Protein AF-A0A060BMP0-F1 (afdb_monomer_lite)

Radius of gyration: 17.0 Å; chains: 1; bounding box: 35×36×48 Å

Structure (mmCIF, N/CA/C/O backbone):
data_AF-A0A060BMP0-F1
#
_entry.id   AF-A0A060BMP0-F1
#
loop_
_atom_site.group_PDB
_atom_site.id
_atom_site.type_symbol
_atom_site.label_atom_id
_atom_site.label_alt_id
_atom_site.label_comp_id
_atom_site.label_asym_id
_atom_site.label_entity_id
_atom_site.label_seq_id
_atom_site.pdbx_PDB_ins_code
_atom_site.Cartn_x
_atom_site.Cartn_y
_atom_site.Cartn_z
_atom_site.occupancy
_atom_site.B_iso_or_equiv
_atom_site.auth_seq_id
_atom_site.auth_comp_id
_atom_site.auth_asym_id
_atom_site.auth_atom_id
_atom_site.pdbx_PDB_model_num
ATOM 1 N N . MET A 1 1 ? -2.313 9.881 22.988 1.00 68.12 1 MET A N 1
ATOM 2 C CA . MET A 1 1 ? -0.834 9.983 22.932 1.00 68.12 1 MET A CA 1
ATOM 3 C C . MET A 1 1 ? -0.398 10.871 21.776 1.00 68.12 1 MET A C 1
ATOM 5 O O . MET A 1 1 ? 0.408 11.756 22.003 1.00 68.12 1 MET A O 1
ATOM 9 N N . HIS A 1 2 ? -0.935 10.673 20.570 1.00 87.88 2 HIS A N 1
ATOM 10 C CA . HIS A 1 2 ? -0.431 11.343 19.368 1.00 87.88 2 HIS A CA 1
ATOM 11 C C . HIS A 1 2 ? -0.990 12.746 19.090 1.00 87.88 2 HIS A C 1
ATOM 13 O O . HIS A 1 2 ? -0.541 13.408 18.162 1.00 87.88 2 HIS A O 1
ATOM 19 N N . HIS A 1 3 ? -1.933 13.224 19.904 1.00 93.31 3 HIS A N 1
ATOM 20 C CA . HIS A 1 3 ? -2.640 14.489 19.679 1.00 93.31 3 HIS A CA 1
ATOM 21 C C . HIS A 1 3 ? -1.740 15.719 19.481 1.00 93.31 3 HIS A C 1
ATOM 23 O O . HIS A 1 3 ? -2.074 16.484 18.582 1.00 93.31 3 HIS A O 1
ATOM 29 N N . PRO A 1 4 ? -0.600 15.888 20.192 1.00 95.62 4 PRO A N 1
ATOM 30 C CA . PRO A 1 4 ? 0.306 17.006 19.918 1.00 95.62 4 PRO A CA 1
ATOM 31 C C . PRO A 1 4 ? 0.798 17.046 18.462 1.00 95.62 4 PRO A C 1
ATOM 33 O O . PRO A 1 4 ? 0.797 18.101 17.843 1.00 95.62 4 PRO A O 1
ATOM 36 N N . LEU A 1 5 ? 1.109 15.890 17.861 1.00 94.88 5 LEU A N 1
ATOM 37 C CA . LEU A 1 5 ? 1.555 15.807 16.461 1.00 94.88 5 LEU A CA 1
ATOM 38 C C . LEU A 1 5 ? 0.432 16.158 15.476 1.00 94.88 5 LEU A C 1
ATOM 40 O O . LEU A 1 5 ? 0.666 16.675 14.389 1.00 94.88 5 LEU A O 1
ATOM 44 N N . GLU A 1 6 ? -0.812 15.904 15.861 1.00 93.50 6 GLU A N 1
ATOM 45 C CA . GLU A 1 6 ? -1.979 16.287 15.068 1.00 93.50 6 GLU A CA 1
ATOM 46 C C . GLU A 1 6 ? -2.349 17.763 15.241 1.00 93.50 6 GLU A C 1
ATOM 48 O O . GLU A 1 6 ? -3.125 18.285 14.442 1.00 93.50 6 GLU A O 1
ATOM 53 N N . ASP A 1 7 ? -1.874 18.418 16.303 1.00 93.69 7 ASP A N 1
ATOM 54 C CA . ASP A 1 7 ? -1.925 19.877 16.448 1.00 93.69 7 ASP A CA 1
ATOM 55 C C . ASP A 1 7 ? -0.805 20.541 15.620 1.00 93.69 7 ASP A C 1
ATOM 57 O O . ASP A 1 7 ? -0.986 21.645 15.115 1.00 93.69 7 ASP A O 1
ATOM 61 N N . GLU A 1 8 ? 0.315 19.838 15.406 1.00 96.00 8 GLU A N 1
ATOM 62 C CA . GLU A 1 8 ? 1.408 20.243 14.507 1.00 96.00 8 GLU A CA 1
ATOM 63 C C . GLU A 1 8 ? 1.107 20.002 13.013 1.00 96.00 8 GLU A C 1
ATOM 65 O O . GLU A 1 8 ? 1.794 20.556 12.155 1.00 96.00 8 GLU A O 1
ATOM 70 N N . GLY A 1 9 ? 0.068 19.222 12.688 1.00 93.44 9 GLY A N 1
ATOM 71 C CA . GLY A 1 9 ? -0.442 19.068 11.319 1.00 93.44 9 GLY A CA 1
ATOM 72 C C . GLY A 1 9 ? -0.528 17.639 10.780 1.00 93.44 9 GLY A C 1
ATOM 73 O O . GLY A 1 9 ? -0.857 17.464 9.611 1.00 93.44 9 GLY A O 1
ATOM 74 N N . VAL A 1 10 ? -0.265 16.603 11.584 1.00 94.12 10 VAL A N 1
ATOM 75 C CA . VAL A 1 10 ? -0.495 15.213 11.149 1.00 94.12 10 VAL A CA 1
ATOM 76 C C . VAL A 1 10 ? -1.990 14.967 10.903 1.00 94.12 10 VAL A C 1
ATOM 78 O O . VAL A 1 10 ? -2.813 15.110 11.807 1.00 94.12 10 VAL A O 1
ATOM 81 N N . ASP A 1 11 ? -2.340 14.561 9.678 1.00 91.94 11 ASP A N 1
ATOM 82 C CA . ASP A 1 11 ? -3.731 14.347 9.253 1.00 91.94 11 ASP A CA 1
ATOM 83 C C . ASP A 1 11 ? -4.256 12.921 9.479 1.00 91.94 11 ASP A C 1
ATOM 85 O O . ASP A 1 11 ? -5.461 12.730 9.651 1.00 91.94 11 ASP A O 1
ATOM 89 N N . PHE A 1 12 ? -3.382 11.912 9.440 1.00 93.44 12 PHE A N 1
ATOM 90 C CA . PHE A 1 12 ? -3.756 10.511 9.632 1.00 93.44 12 PHE A CA 1
ATOM 91 C C . PHE A 1 12 ? -2.580 9.665 10.118 1.00 93.44 12 PHE A C 1
ATOM 93 O O . PHE A 1 12 ? -1.421 10.067 10.023 1.00 93.44 12 PHE A O 1
ATOM 100 N N . TRP A 1 13 ? -2.892 8.459 10.595 1.00 94.56 13 TRP A N 1
ATOM 101 C CA . TRP A 1 13 ? -1.910 7.522 11.134 1.00 94.56 13 TRP A CA 1
ATOM 102 C C . TRP A 1 13 ? -1.772 6.271 10.273 1.00 94.56 13 TRP A C 1
ATOM 104 O O . TRP A 1 13 ? -2.767 5.675 9.844 1.00 94.56 13 TRP A O 1
ATOM 114 N N . TRP A 1 14 ? -0.521 5.856 10.079 1.00 95.12 14 TRP A N 1
ATOM 115 C CA . TRP A 1 14 ? -0.168 4.528 9.597 1.00 95.12 14 TRP A CA 1
ATOM 116 C C . TRP A 1 14 ? 0.126 3.621 10.794 1.00 95.12 14 TRP A C 1
ATOM 118 O O . TRP A 1 14 ? 1.083 3.846 11.531 1.00 95.12 14 TRP A O 1
ATOM 128 N N . ILE A 1 15 ? -0.711 2.603 10.985 1.00 93.56 15 ILE A N 1
ATOM 129 C CA . ILE A 1 15 ? -0.547 1.569 12.005 1.00 93.56 15 ILE A CA 1
ATOM 130 C C . ILE A 1 15 ? 0.123 0.352 11.368 1.00 93.56 15 ILE A C 1
ATOM 132 O O . ILE A 1 15 ? -0.473 -0.335 10.536 1.00 93.56 15 ILE A O 1
ATOM 136 N N . ASP A 1 16 ? 1.379 0.114 11.732 1.00 90.56 16 ASP A N 1
ATOM 137 C CA . ASP A 1 16 ? 2.205 -0.939 11.146 1.00 90.56 16 ASP A CA 1
ATOM 138 C C . ASP A 1 16 ? 2.629 -1.991 12.189 1.00 90.56 16 ASP A C 1
ATOM 140 O O . ASP A 1 16 ? 2.714 -1.700 13.382 1.00 90.56 16 ASP A O 1
ATOM 144 N N . TRP A 1 17 ? 2.923 -3.211 11.726 1.00 78.75 17 TRP A N 1
ATOM 145 C CA . TRP A 1 17 ? 3.626 -4.264 12.487 1.00 78.75 17 TRP A CA 1
ATOM 146 C C . TRP A 1 17 ? 3.005 -4.785 13.802 1.00 78.75 17 TRP A C 1
ATOM 148 O O . TRP A 1 17 ? 3.712 -5.010 14.784 1.00 78.75 17 TRP A O 1
ATOM 158 N N . GLN A 1 18 ? 1.701 -5.072 13.849 1.00 83.44 18 GLN A N 1
ATOM 159 C CA . GLN A 1 18 ? 1.049 -5.564 15.084 1.00 83.44 18 GLN A CA 1
ATOM 160 C C . GLN A 1 18 ? 0.111 -6.761 14.879 1.00 83.44 18 GLN A C 1
ATOM 162 O O . GLN A 1 18 ? -0.715 -7.048 15.739 1.00 83.44 18 GLN A O 1
ATOM 167 N N . GLN A 1 19 ? 0.213 -7.468 13.755 1.00 84.56 19 GLN A N 1
ATOM 168 C CA . GLN A 1 19 ? -0.580 -8.680 13.528 1.00 84.56 19 GLN A CA 1
ATOM 169 C C . GLN A 1 19 ? -0.054 -9.874 14.315 1.00 84.56 19 GLN A C 1
ATOM 171 O O . GLN A 1 19 ? 1.129 -9.962 14.653 1.00 84.56 19 GLN A O 1
ATOM 176 N N . GLY A 1 20 ? -0.926 -10.857 14.506 1.00 83.19 20 GLY A N 1
ATOM 177 C CA . GLY A 1 20 ? -0.592 -12.125 15.136 1.00 83.19 20 GLY A CA 1
ATOM 178 C C . GLY A 1 20 ? -1.004 -12.163 16.600 1.00 83.19 20 GLY A C 1
ATOM 179 O O . GLY A 1 20 ? -1.897 -11.452 17.032 1.00 83.19 20 GLY A O 1
ATOM 180 N N . SER A 1 21 ? -0.386 -13.044 17.380 1.00 81.56 21 SER A N 1
ATOM 181 C CA . SER A 1 21 ? -0.879 -13.404 18.717 1.00 81.56 21 SER A CA 1
ATOM 182 C C . SER A 1 21 ? -0.050 -12.835 19.869 1.00 81.56 21 SER A C 1
ATOM 184 O O . SER A 1 21 ? -0.209 -13.272 21.009 1.00 81.56 21 SER A O 1
ATOM 186 N N . VAL A 1 22 ? 0.870 -11.902 19.597 1.00 84.25 22 VAL A N 1
ATOM 187 C CA . VAL A 1 22 ? 1.718 -11.291 20.633 1.00 84.25 22 VAL A CA 1
ATOM 188 C C . VAL A 1 22 ? 0.909 -10.225 21.373 1.00 84.25 22 VAL A C 1
ATOM 190 O O . VAL A 1 22 ? 1.038 -9.026 21.150 1.00 84.25 22 VAL A O 1
ATOM 193 N N . CYS A 1 23 ? 0.027 -10.685 22.254 1.00 85.44 23 CYS A N 1
ATOM 194 C CA . CYS A 1 23 ? -0.827 -9.861 23.094 1.00 85.44 23 CYS A CA 1
ATOM 195 C C . CYS A 1 23 ? -0.980 -10.517 24.471 1.00 85.44 23 CYS A C 1
ATOM 197 O O . CYS A 1 23 ? -0.900 -11.736 24.613 1.00 85.44 23 CYS A O 1
ATOM 199 N N . ARG A 1 24 ? -1.254 -9.712 25.505 1.00 87.69 24 ARG A N 1
ATOM 200 C CA . ARG A 1 24 ? -1.585 -10.222 26.847 1.00 87.69 24 ARG A CA 1
ATOM 201 C C . ARG A 1 24 ? -2.908 -11.001 26.869 1.00 87.69 24 ARG A C 1
ATOM 203 O O . ARG A 1 24 ? -3.132 -11.781 27.789 1.00 87.69 24 ARG A O 1
ATOM 210 N N . ILE A 1 25 ? -3.786 -10.764 25.895 1.00 88.44 25 ILE A N 1
ATOM 211 C CA . ILE A 1 25 ? -5.102 -11.396 25.795 1.00 88.44 25 ILE A CA 1
ATOM 212 C C . ILE A 1 25 ? -4.989 -12.617 24.869 1.00 88.44 25 ILE A C 1
ATOM 214 O O . ILE A 1 25 ? -4.718 -12.442 23.679 1.00 88.44 25 ILE A O 1
ATOM 218 N N . PRO A 1 26 ? -5.201 -13.848 25.374 1.00 89.25 26 PRO A N 1
ATOM 219 C CA . PRO A 1 26 ? -5.134 -15.050 24.551 1.00 89.25 26 PRO A CA 1
ATOM 220 C C . PRO A 1 26 ? -6.129 -15.011 23.385 1.00 89.25 26 PRO A C 1
ATOM 222 O O . PRO A 1 26 ? -7.309 -14.727 23.579 1.00 89.25 26 PRO A O 1
ATOM 225 N N . GLY A 1 27 ? -5.651 -15.320 22.177 1.00 86.00 27 GLY A N 1
ATOM 226 C CA . GLY A 1 27 ? -6.477 -15.411 20.967 1.00 86.00 27 GLY A CA 1
ATOM 227 C C . GLY A 1 27 ? -6.853 -14.074 20.320 1.00 86.00 27 GLY A C 1
ATOM 228 O O . GLY A 1 27 ? -7.531 -14.082 19.296 1.00 86.00 27 GLY A O 1
ATOM 229 N N . LEU A 1 28 ? -6.416 -12.940 20.879 1.00 86.06 28 LEU A N 1
ATOM 230 C CA . LEU A 1 28 ? -6.658 -11.625 20.293 1.00 86.06 28 LEU A CA 1
ATOM 231 C C . LEU A 1 28 ? -5.502 -11.211 19.377 1.00 86.06 28 LEU A C 1
ATOM 233 O O . LEU A 1 28 ? -4.358 -11.137 19.828 1.00 86.06 28 LEU A O 1
ATOM 237 N N . ASP A 1 29 ? -5.825 -10.858 18.131 1.00 89.69 29 ASP A N 1
ATOM 238 C CA . ASP A 1 29 ? -4.921 -10.088 17.275 1.00 89.69 29 ASP A CA 1
ATOM 239 C C . ASP A 1 29 ? -4.957 -8.608 17.701 1.00 89.69 29 ASP A C 1
ATOM 241 O O . ASP A 1 29 ? -6.023 -7.975 17.634 1.00 89.69 29 ASP A O 1
ATOM 245 N N . PRO A 1 30 ? -3.837 -8.037 18.181 1.00 91.88 30 PRO A N 1
ATOM 246 C CA . PRO A 1 30 ? -3.846 -6.683 18.703 1.00 91.88 30 PRO A CA 1
ATOM 247 C C . PRO A 1 30 ? -4.043 -5.634 17.604 1.00 91.88 30 PRO A C 1
ATOM 249 O O . PRO A 1 30 ? -4.606 -4.580 17.910 1.00 91.88 30 PRO A O 1
ATOM 252 N N . LEU A 1 31 ? -3.685 -5.904 16.339 1.00 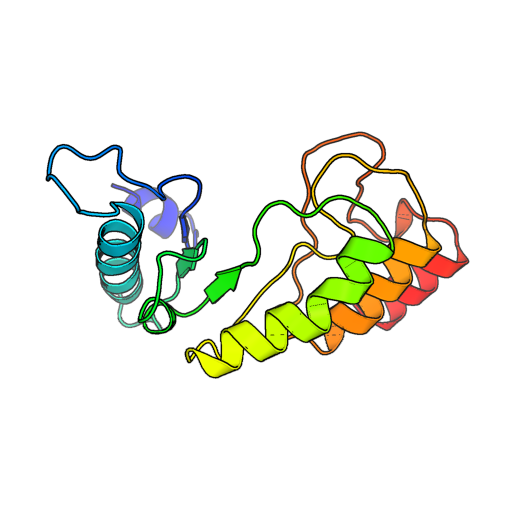93.12 31 LEU A N 1
ATOM 253 C CA . LEU A 1 31 ? -3.875 -4.940 15.252 1.00 93.12 31 LEU A CA 1
ATOM 254 C C . LEU A 1 31 ? -5.355 -4.614 15.046 1.00 93.12 31 LEU A C 1
ATOM 256 O O . LEU A 1 31 ? -5.702 -3.469 14.763 1.00 93.12 31 LEU A O 1
ATOM 260 N N . TRP A 1 32 ? -6.248 -5.589 15.227 1.00 90.31 32 TRP A N 1
ATOM 261 C CA . TRP A 1 32 ? -7.685 -5.349 15.086 1.00 90.31 32 TRP A CA 1
ATOM 262 C C . TRP A 1 32 ? -8.186 -4.295 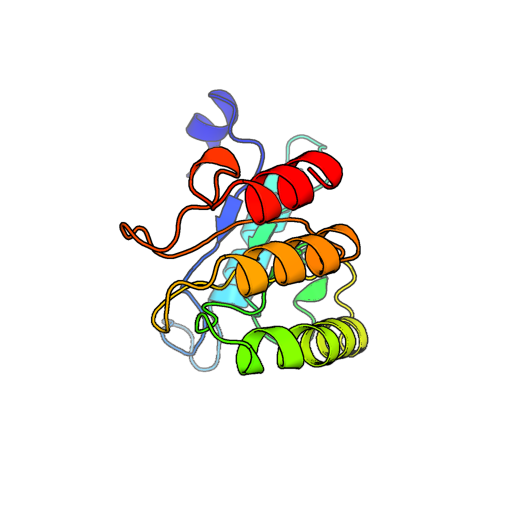16.084 1.00 90.31 32 TRP A C 1
ATOM 264 O O . TRP A 1 32 ? -8.915 -3.369 15.719 1.00 90.31 32 TRP A O 1
ATOM 274 N N . MET A 1 33 ? -7.755 -4.420 17.339 1.00 91.81 33 MET A N 1
ATOM 275 C CA . MET A 1 33 ? -8.097 -3.505 18.427 1.00 91.81 33 MET A CA 1
ATOM 276 C C . MET A 1 33 ? -7.439 -2.133 18.238 1.00 91.81 33 MET A C 1
ATOM 278 O O . MET A 1 33 ? -8.084 -1.103 18.433 1.00 91.81 33 MET A O 1
ATOM 282 N N . LEU A 1 34 ? -6.186 -2.110 17.786 1.00 93.31 34 LEU A N 1
ATOM 283 C CA . LEU A 1 34 ? -5.458 -0.871 17.528 1.00 93.31 34 LEU A CA 1
ATOM 284 C C . LEU A 1 34 ? -6.107 -0.096 16.378 1.00 93.31 34 LEU A C 1
ATOM 286 O O . LEU A 1 34 ? -6.416 1.083 16.538 1.00 93.31 34 LEU A O 1
ATOM 290 N N . ASN A 1 35 ? -6.467 -0.769 15.284 1.00 94.69 35 ASN A N 1
ATOM 291 C CA . ASN A 1 35 ? -7.230 -0.156 14.197 1.00 94.69 35 ASN A CA 1
ATOM 292 C C . ASN A 1 35 ? -8.561 0.430 14.679 1.00 94.69 35 ASN A C 1
ATOM 294 O O . ASN A 1 35 ? -8.914 1.535 14.272 1.00 94.69 35 ASN A O 1
ATOM 298 N N . HIS A 1 36 ? -9.274 -0.267 15.570 1.00 94.19 36 HIS A N 1
ATOM 299 C CA . HIS A 1 36 ? -10.529 0.224 16.134 1.00 94.19 36 HIS A CA 1
ATOM 300 C C . HIS A 1 36 ? -10.358 1.555 16.870 1.00 94.19 36 HIS A C 1
ATOM 302 O O . HIS A 1 36 ? -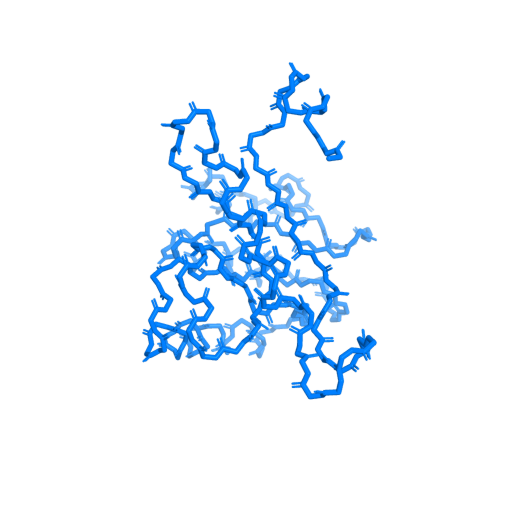11.030 2.537 16.547 1.00 94.19 36 HIS A O 1
ATOM 308 N N . TYR A 1 37 ? -9.448 1.602 17.842 1.00 94.25 37 TYR A N 1
ATOM 309 C CA . TYR A 1 37 ? -9.275 2.797 18.663 1.00 94.25 37 TYR A CA 1
ATOM 310 C C . TYR A 1 37 ? -8.643 3.951 17.885 1.00 94.25 37 TYR A C 1
ATOM 312 O O . TYR A 1 37 ? -9.107 5.080 18.025 1.00 94.25 37 TYR A O 1
ATOM 320 N N . HIS A 1 38 ? -7.658 3.684 17.021 1.00 94.94 38 HIS A N 1
ATOM 321 C CA . HIS A 1 38 ? -7.071 4.725 16.174 1.00 94.94 38 HIS A CA 1
ATOM 322 C C . HIS A 1 38 ? -8.086 5.291 15.174 1.00 94.94 38 HIS A C 1
ATOM 324 O O . HIS A 1 38 ? -8.112 6.500 14.951 1.00 94.94 38 HIS A O 1
ATOM 330 N N . TYR A 1 39 ? -8.972 4.459 14.616 1.00 95.44 39 TYR A N 1
ATOM 331 C CA . TYR A 1 39 ? -10.040 4.938 13.742 1.00 95.44 39 TYR A CA 1
ATOM 332 C C . TYR A 1 39 ? -11.008 5.863 14.487 1.00 95.44 39 TYR A C 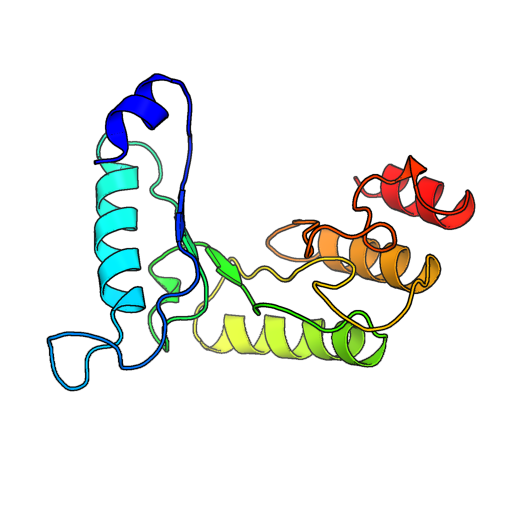1
ATOM 334 O O . TYR A 1 39 ? -11.271 6.966 14.010 1.00 95.44 39 TYR A O 1
ATOM 342 N N . LEU A 1 40 ? -11.492 5.468 15.670 1.00 95.06 40 LEU A N 1
ATOM 343 C CA . LEU A 1 40 ? -12.380 6.317 16.473 1.00 95.06 40 LEU A CA 1
ATOM 344 C C . LEU A 1 40 ? -11.708 7.637 16.882 1.00 95.06 40 LEU A C 1
ATOM 346 O O . LEU A 1 40 ? -12.315 8.700 16.752 1.00 95.06 40 LEU A O 1
ATOM 350 N N . ASP A 1 41 ? -10.448 7.583 17.320 1.00 94.69 41 ASP A N 1
ATOM 351 C CA . ASP A 1 41 ? -9.690 8.767 17.741 1.00 94.69 41 ASP A CA 1
ATOM 352 C C . ASP A 1 41 ? -9.399 9.724 16.570 1.00 94.69 41 ASP A C 1
ATOM 354 O O . ASP A 1 41 ? -9.500 10.945 16.732 1.00 94.69 41 ASP A O 1
ATOM 358 N N . SER A 1 42 ? -9.145 9.194 15.363 1.00 94.00 42 SER A N 1
ATOM 359 C CA . SER A 1 42 ? -8.960 10.007 14.146 1.00 94.00 42 SER A CA 1
ATOM 360 C C . SER A 1 42 ? -10.209 10.825 13.781 1.00 94.00 42 SER A C 1
ATOM 362 O O . SER A 1 42 ? -10.113 11.905 13.201 1.00 94.00 42 SER A O 1
ATOM 364 N N . GLY A 1 43 ? -11.394 10.347 14.173 1.00 93.50 43 GLY A N 1
ATOM 365 C CA . GLY A 1 43 ? -12.674 11.016 13.946 1.00 93.50 43 GLY A CA 1
ATOM 366 C C . GLY A 1 43 ? -13.058 12.041 15.012 1.00 93.50 43 GLY A C 1
ATOM 367 O O . GLY A 1 43 ? -14.038 12.764 14.830 1.00 93.50 43 GLY A O 1
ATOM 368 N N . ARG A 1 44 ? -12.320 12.142 16.127 1.00 92.94 44 ARG A N 1
ATOM 369 C CA . ARG A 1 44 ? -12.765 12.892 17.320 1.00 92.94 44 ARG A CA 1
ATOM 370 C C . ARG A 1 44 ? -13.004 14.386 17.079 1.00 92.94 44 ARG A C 1
ATOM 372 O O . ARG A 1 44 ? -13.792 15.001 17.788 1.00 92.94 44 ARG A O 1
ATOM 379 N N . ARG A 1 45 ? -12.331 14.972 16.080 1.00 91.38 45 ARG A N 1
ATOM 380 C CA . ARG A 1 45 ? -12.480 16.385 15.680 1.00 91.38 45 ARG A CA 1
ATOM 381 C C . ARG A 1 45 ? -13.565 16.594 14.605 1.00 91.38 45 ARG A C 1
ATOM 383 O O . ARG A 1 45 ? -13.584 17.631 13.954 1.00 91.38 45 ARG A O 1
ATOM 390 N N . GLY A 1 46 ? -14.431 15.604 14.364 1.00 92.50 46 GLY A N 1
ATOM 391 C CA . GLY A 1 46 ? -15.512 15.675 13.370 1.00 92.50 46 GLY A CA 1
ATOM 392 C C . GLY A 1 46 ? -15.063 15.526 11.909 1.00 92.50 46 GLY A C 1
ATOM 393 O O . GLY A 1 46 ? -15.866 15.732 11.001 1.00 92.50 46 GLY A O 1
ATOM 394 N N . ARG A 1 47 ? -13.795 15.167 11.659 1.00 90.81 47 ARG A N 1
ATOM 395 C CA . ARG A 1 47 ? -13.287 14.836 10.315 1.00 90.81 47 ARG A CA 1
ATOM 396 C C . ARG A 1 47 ? -13.686 13.409 9.937 1.00 90.81 47 ARG A C 1
ATOM 398 O O . ARG A 1 47 ? -13.974 12.586 10.806 1.00 90.81 47 ARG A O 1
ATOM 405 N N . ARG A 1 48 ? -13.667 13.098 8.635 1.00 93.38 48 ARG A N 1
ATOM 406 C CA . ARG A 1 48 ? -13.836 11.718 8.159 1.00 93.38 48 ARG A CA 1
ATOM 407 C C . ARG A 1 48 ? -12.717 10.859 8.768 1.00 93.38 48 ARG A C 1
ATOM 409 O O . ARG A 1 48 ? -11.558 11.131 8.458 1.00 93.38 48 ARG A O 1
ATOM 416 N N . PRO A 1 49 ? -13.035 9.853 9.600 1.00 94.00 49 PRO A N 1
ATOM 417 C CA . PRO A 1 49 ? -11.999 9.073 10.249 1.00 94.00 49 PRO A CA 1
ATOM 418 C C . PRO A 1 49 ? -11.256 8.220 9.219 1.00 94.00 49 PRO A C 1
ATOM 420 O O . PRO A 1 49 ? -11.862 7.672 8.290 1.00 94.00 49 PRO A O 1
ATOM 423 N N . VAL A 1 50 ? -9.937 8.132 9.366 1.00 93.81 50 VAL A N 1
ATOM 424 C CA . VAL A 1 50 ? -9.070 7.403 8.443 1.00 93.81 50 VAL A CA 1
ATOM 425 C C . VAL A 1 50 ? -7.847 6.866 9.172 1.00 93.81 50 VAL A C 1
ATOM 427 O O . VAL A 1 50 ? -7.204 7.555 9.958 1.00 93.81 50 VAL A O 1
ATOM 430 N N . VAL A 1 51 ? -7.532 5.608 8.887 1.00 95.50 51 VAL A N 1
ATOM 431 C CA . VAL A 1 51 ? -6.279 4.965 9.275 1.00 95.50 51 VAL A CA 1
ATOM 432 C C . VAL A 1 51 ? -5.767 4.168 8.088 1.00 95.50 51 VAL A C 1
ATOM 434 O O . VAL A 1 51 ? -6.562 3.652 7.293 1.00 95.50 51 VAL A O 1
ATOM 437 N N . PHE A 1 52 ? -4.446 4.078 7.983 1.00 96.19 52 PHE A N 1
ATOM 438 C CA . PHE A 1 52 ? -3.759 3.209 7.041 1.00 96.19 52 PHE A CA 1
ATOM 439 C C . PHE A 1 52 ? -3.132 2.051 7.807 1.00 96.19 52 PHE A C 1
ATOM 441 O O . PHE A 1 52 ? -2.372 2.277 8.742 1.00 96.19 52 PHE A O 1
ATOM 448 N N . SER A 1 53 ? -3.491 0.813 7.479 1.00 95.19 53 SER A N 1
ATOM 449 C CA . SER A 1 53 ? -3.093 -0.331 8.297 1.00 95.19 53 SER A CA 1
ATOM 450 C C . SER A 1 53 ? -2.959 -1.611 7.490 1.00 95.19 53 SER A C 1
ATOM 452 O O . SER A 1 53 ? -3.577 -1.774 6.435 1.00 95.19 53 SER A O 1
ATOM 454 N N . ARG A 1 54 ? -2.153 -2.548 7.989 1.00 92.62 54 ARG A N 1
ATOM 455 C CA . ARG A 1 54 ? -2.081 -3.891 7.408 1.00 92.62 54 ARG A CA 1
ATOM 456 C C . ARG A 1 54 ? -3.401 -4.646 7.605 1.00 92.62 54 ARG A C 1
ATOM 458 O O . ARG A 1 54 ? -4.271 -4.271 8.393 1.00 92.62 54 ARG A O 1
ATOM 465 N N . TYR A 1 55 ? -3.550 -5.753 6.883 1.00 90.50 55 TYR A N 1
ATOM 466 C CA . TYR A 1 55 ? -4.703 -6.636 7.032 1.00 90.50 55 TYR A CA 1
ATOM 467 C C . TYR A 1 55 ? -4.736 -7.301 8.417 1.00 90.50 55 TYR A C 1
ATOM 469 O O . TYR A 1 55 ? -3.838 -8.070 8.752 1.00 90.50 55 TYR A O 1
ATOM 477 N N . ALA A 1 56 ? -5.795 -7.032 9.187 1.00 89.94 56 ALA A N 1
ATOM 478 C CA . ALA A 1 56 ? -6.029 -7.597 10.523 1.00 89.94 56 ALA A CA 1
ATOM 479 C C . ALA A 1 56 ? -7.144 -8.668 10.542 1.00 89.94 56 ALA A C 1
ATOM 481 O O . ALA A 1 56 ? -7.712 -8.958 11.593 1.00 89.94 56 ALA A O 1
ATOM 482 N N . GLY A 1 57 ? -7.486 -9.236 9.379 1.00 89.25 57 GLY A N 1
ATOM 483 C CA . GLY A 1 57 ? -8.530 -10.256 9.242 1.00 89.25 57 GLY A CA 1
ATOM 484 C C . GLY A 1 57 ? -9.855 -9.753 8.654 1.00 89.25 57 GLY A C 1
ATOM 485 O O . GLY A 1 57 ? -10.031 -8.590 8.283 1.00 89.25 57 GLY A O 1
ATOM 486 N N . VAL A 1 58 ? -10.818 -10.670 8.527 1.00 90.62 58 VAL A N 1
ATOM 487 C CA . VAL A 1 58 ? -12.140 -10.359 7.966 1.00 90.62 58 VAL A CA 1
ATOM 488 C C . VAL A 1 58 ? -12.869 -9.367 8.878 1.00 90.62 58 VAL A C 1
ATOM 490 O O . VAL A 1 58 ? -12.871 -9.498 10.099 1.00 90.62 58 VAL A O 1
ATOM 493 N N . GLY A 1 59 ? -13.504 -8.360 8.275 1.00 91.19 59 GLY A N 1
ATOM 494 C CA . GLY A 1 59 ? -14.168 -7.270 8.998 1.00 91.19 59 GLY A CA 1
ATOM 495 C C . GLY A 1 59 ? -13.278 -6.051 9.249 1.00 91.19 59 GLY A C 1
ATOM 496 O O . GLY A 1 59 ? -13.797 -4.999 9.620 1.00 91.19 59 GLY A O 1
ATOM 497 N N . SER A 1 60 ? -11.971 -6.141 8.987 1.00 91.25 60 SER A N 1
ATOM 498 C CA . SER A 1 60 ? -11.055 -5.001 9.102 1.00 91.25 60 SER A CA 1
ATOM 499 C C . SER A 1 60 ? -11.302 -3.899 8.065 1.00 91.25 60 SER A C 1
ATOM 501 O O . SER A 1 60 ? -10.870 -2.776 8.289 1.00 91.25 60 SER A O 1
ATOM 503 N N . HIS A 1 61 ? -12.080 -4.160 7.004 1.00 93.69 61 HIS A N 1
ATOM 504 C CA . HIS A 1 61 ? -12.533 -3.149 6.035 1.00 93.69 61 HIS A CA 1
ATOM 505 C C . HIS A 1 61 ? -13.367 -2.012 6.652 1.00 93.69 61 HIS A C 1
ATOM 507 O O . HIS A 1 61 ? -13.576 -0.981 6.017 1.00 93.69 61 HIS A O 1
ATOM 513 N N . ARG A 1 62 ? -13.851 -2.179 7.892 1.00 93.19 62 ARG A N 1
ATOM 514 C CA . ARG A 1 62 ? -14.475 -1.100 8.679 1.00 93.19 62 ARG A CA 1
ATOM 515 C C . ARG A 1 62 ? -13.510 0.059 8.952 1.00 93.19 62 ARG A C 1
ATOM 517 O O . ARG A 1 62 ? -13.966 1.154 9.268 1.00 93.19 62 ARG A O 1
ATOM 524 N N . TYR A 1 63 ? -12.206 -0.187 8.832 1.00 93.50 63 TYR A N 1
ATOM 525 C CA . TYR A 1 63 ? -11.140 0.794 8.977 1.00 93.50 63 TYR A CA 1
ATOM 526 C C . TYR A 1 63 ? -10.501 0.997 7.599 1.00 93.50 63 TYR A C 1
ATOM 528 O O . TYR A 1 63 ? -10.041 0.029 6.992 1.00 93.50 63 TYR A O 1
ATOM 536 N N . PRO A 1 64 ? -10.552 2.220 7.053 1.00 86.06 64 PRO A N 1
ATOM 537 C CA . PRO A 1 64 ? -10.789 2.414 5.631 1.00 86.06 64 PRO A CA 1
ATOM 538 C C . PRO A 1 64 ? -9.682 1.879 4.738 1.00 86.06 64 PRO A C 1
ATOM 540 O O . PRO A 1 64 ? -10.021 1.276 3.729 1.00 86.06 64 PRO A O 1
ATOM 543 N N . VAL A 1 65 ? -8.400 2.047 5.079 1.00 96.06 65 VAL A N 1
ATOM 544 C CA . VAL A 1 65 ? -7.315 1.720 4.147 1.00 96.06 65 VAL A CA 1
ATOM 545 C C . VAL A 1 65 ? -6.501 0.517 4.613 1.00 96.06 65 VAL A C 1
ATOM 547 O O . VAL A 1 65 ? -5.785 0.588 5.612 1.00 96.06 65 VAL A O 1
ATOM 550 N N . GLY A 1 66 ? -6.602 -0.575 3.852 1.00 95.31 66 GLY A N 1
ATOM 551 C CA . GLY A 1 66 ? -5.798 -1.791 4.010 1.00 95.31 66 GLY A CA 1
ATOM 552 C C . GLY A 1 66 ? -4.646 -1.857 3.005 1.00 95.31 66 GLY A C 1
ATOM 553 O O . GLY A 1 66 ? -4.736 -1.241 1.942 1.00 95.31 66 GLY A O 1
ATOM 554 N N . PHE A 1 67 ? -3.588 -2.627 3.286 1.00 94.44 67 PHE A N 1
ATOM 555 C CA . PHE A 1 67 ? -2.568 -2.934 2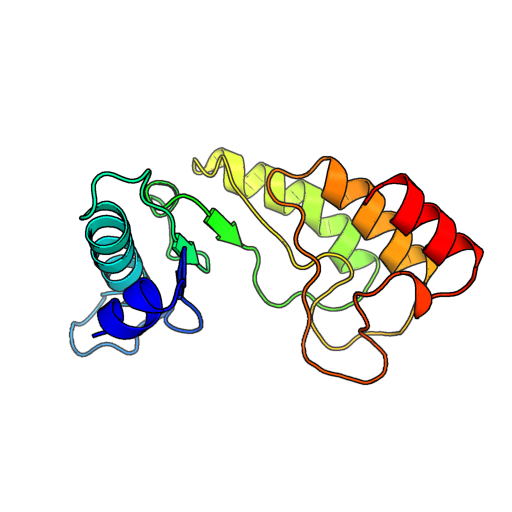.274 1.00 94.44 67 PHE A CA 1
ATOM 556 C C . PHE A 1 67 ? -1.989 -4.349 2.330 1.00 94.44 67 PHE A C 1
ATOM 558 O O . PHE A 1 67 ? -2.011 -5.013 3.368 1.00 94.44 67 PHE A O 1
ATOM 565 N N . SER A 1 68 ? -1.440 -4.779 1.188 1.00 89.31 68 SER A N 1
ATOM 566 C CA . SER A 1 68 ? -0.896 -6.124 0.939 1.00 89.31 68 SER A CA 1
ATOM 567 C C . SER A 1 68 ? 0.361 -6.491 1.735 1.00 89.31 68 SER A C 1
ATOM 569 O O . SER A 1 68 ? 0.754 -7.656 1.725 1.00 89.31 68 SER A O 1
ATOM 571 N N . GLY A 1 69 ? 1.004 -5.525 2.395 1.00 91.75 69 GLY A N 1
ATOM 572 C CA . GLY A 1 69 ? 2.295 -5.706 3.060 1.00 91.75 69 GLY A CA 1
ATOM 573 C C . GLY A 1 69 ? 3.495 -5.688 2.106 1.00 91.75 69 GLY A C 1
ATOM 574 O O . GLY A 1 69 ? 3.403 -5.210 0.971 1.00 91.75 69 GLY A O 1
ATOM 575 N N . ASP A 1 70 ? 4.607 -6.238 2.593 1.00 94.69 70 ASP A N 1
ATOM 576 C CA . ASP A 1 70 ? 5.951 -6.059 2.034 1.00 94.69 70 ASP A CA 1
ATOM 577 C C . ASP A 1 70 ? 6.203 -6.979 0.830 1.00 94.69 70 ASP A C 1
ATOM 579 O O . ASP A 1 70 ? 6.674 -8.111 0.949 1.00 94.69 70 ASP A O 1
ATOM 583 N N . THR A 1 71 ? 5.862 -6.493 -0.360 1.00 94.88 71 THR A N 1
ATOM 584 C CA . THR A 1 71 ? 6.025 -7.244 -1.614 1.00 94.88 71 THR A CA 1
ATOM 585 C C . THR A 1 71 ? 7.484 -7.323 -2.072 1.00 94.88 71 THR A C 1
ATOM 587 O O . THR A 1 71 ? 8.255 -6.372 -1.924 1.00 94.88 71 THR A O 1
ATOM 590 N N . VAL A 1 72 ? 7.865 -8.446 -2.689 1.00 96.31 72 VAL A N 1
ATOM 591 C CA . VAL A 1 72 ? 9.177 -8.564 -3.339 1.00 96.31 72 VAL A CA 1
ATOM 592 C C . VAL A 1 72 ? 9.169 -7.789 -4.658 1.00 96.31 72 VAL A C 1
ATOM 594 O O . VAL A 1 72 ? 8.200 -7.872 -5.411 1.00 96.31 72 VAL A O 1
ATOM 597 N N . VAL A 1 73 ? 10.237 -7.048 -4.969 1.00 96.31 73 VAL A N 1
ATOM 598 C CA . VAL A 1 73 ? 10.359 -6.343 -6.260 1.00 96.31 73 VAL A CA 1
ATOM 599 C C . VAL A 1 73 ? 10.578 -7.357 -7.392 1.00 96.31 73 VAL A C 1
ATOM 601 O O . VAL A 1 73 ? 11.704 -7.767 -7.672 1.00 96.31 73 VAL A O 1
ATOM 604 N N . SER A 1 74 ? 9.491 -7.813 -8.019 1.00 97.62 74 SER A N 1
ATOM 605 C CA . SER A 1 74 ? 9.535 -8.733 -9.160 1.00 97.62 74 SER A CA 1
ATOM 606 C C . SER A 1 74 ? 8.269 -8.671 -10.027 1.00 97.62 74 SER A C 1
ATOM 608 O O . SER A 1 74 ? 7.192 -8.280 -9.561 1.00 97.62 74 SER A O 1
ATOM 610 N N . TRP A 1 75 ? 8.374 -9.113 -11.284 1.00 98.50 75 TRP A N 1
ATOM 611 C CA . TRP A 1 75 ? 7.231 -9.242 -12.199 1.00 98.50 75 TRP A CA 1
ATOM 612 C C . TRP A 1 75 ? 6.153 -10.210 -11.697 1.00 98.50 75 TRP A C 1
ATOM 614 O O . TRP A 1 75 ? 4.967 -9.998 -11.952 1.00 98.50 75 TRP A O 1
ATOM 624 N N . GLU A 1 76 ? 6.527 -11.262 -10.969 1.00 98.44 76 GLU A N 1
ATOM 625 C CA . GLU A 1 76 ? 5.587 -12.199 -10.343 1.00 98.44 76 GLU A CA 1
ATOM 626 C C . GLU A 1 76 ? 4.749 -11.500 -9.272 1.00 98.44 76 GLU A C 1
ATOM 628 O O . GLU A 1 76 ? 3.533 -11.692 -9.216 1.00 98.44 76 GLU A O 1
ATOM 633 N N . SER A 1 77 ? 5.382 -10.644 -8.465 1.00 98.00 77 SER A N 1
ATOM 634 C CA . SER A 1 77 ? 4.689 -9.879 -7.428 1.00 98.00 77 SER A CA 1
ATOM 635 C C . SER A 1 77 ? 3.734 -8.852 -8.030 1.00 98.00 77 SER A C 1
ATOM 637 O O . SER A 1 77 ? 2.603 -8.746 -7.554 1.00 98.00 77 SER A O 1
ATOM 639 N N . LEU A 1 78 ? 4.131 -8.160 -9.109 1.00 98.31 78 LEU A N 1
ATOM 640 C CA . LEU A 1 78 ? 3.231 -7.283 -9.870 1.00 98.31 78 LEU A CA 1
ATOM 641 C C . LEU A 1 78 ? 2.051 -8.072 -10.454 1.00 98.31 78 LEU A C 1
ATOM 643 O O . LEU A 1 78 ? 0.900 -7.677 -10.282 1.00 98.31 78 LEU A O 1
ATOM 647 N N . ARG A 1 79 ? 2.310 -9.220 -11.092 1.00 98.44 79 ARG A N 1
ATOM 648 C CA . ARG A 1 79 ? 1.267 -10.085 -11.672 1.00 98.44 79 ARG A CA 1
ATOM 649 C C . ARG A 1 79 ? 0.245 -10.549 -10.630 1.00 98.44 79 ARG A C 1
ATOM 651 O O . ARG A 1 79 ? -0.916 -10.761 -10.970 1.00 98.44 79 ARG A O 1
ATOM 658 N N . PHE A 1 80 ? 0.663 -10.709 -9.378 1.00 98.06 80 PHE A N 1
ATOM 659 C CA . PHE A 1 80 ? -0.212 -11.119 -8.284 1.00 98.06 80 PHE A CA 1
ATOM 660 C C . PHE A 1 80 ? -1.114 -9.988 -7.762 1.00 98.06 80 PHE A C 1
ATOM 662 O O . PHE A 1 80 ? -2.215 -10.268 -7.281 1.00 98.06 80 PHE A O 1
ATOM 669 N N . GLN A 1 81 ? -0.705 -8.717 -7.881 1.00 97.50 81 GLN A N 1
ATOM 670 C CA . GLN A 1 81 ? -1.448 -7.595 -7.290 1.00 97.50 81 GLN A CA 1
ATOM 671 C C . GLN A 1 81 ? -2.902 -7.463 -7.772 1.00 97.50 81 GLN A C 1
ATOM 673 O O . GLN A 1 81 ? -3.761 -7.255 -6.912 1.00 97.50 81 GLN A O 1
ATOM 678 N N . PRO A 1 82 ? -3.245 -7.613 -9.071 1.00 97.12 82 PRO A N 1
ATOM 679 C CA . PRO A 1 82 ? -4.640 -7.558 -9.514 1.00 97.12 82 PRO A CA 1
ATOM 680 C C . PRO A 1 82 ? -5.526 -8.606 -8.831 1.00 97.12 82 PRO A C 1
ATOM 682 O O . PRO A 1 82 ? -6.601 -8.275 -8.331 1.00 97.12 82 PRO A O 1
ATOM 685 N N . TYR A 1 83 ? -5.054 -9.856 -8.743 1.00 97.25 83 TYR A N 1
ATOM 686 C CA . TYR A 1 83 ? -5.772 -10.931 -8.054 1.00 97.25 83 TYR A CA 1
ATOM 687 C C . TYR A 1 83 ? -5.939 -10.629 -6.561 1.00 97.25 83 TYR A C 1
ATOM 689 O O . TYR A 1 83 ? -7.038 -10.772 -6.019 1.00 97.25 83 TYR A O 1
ATOM 697 N N . PHE 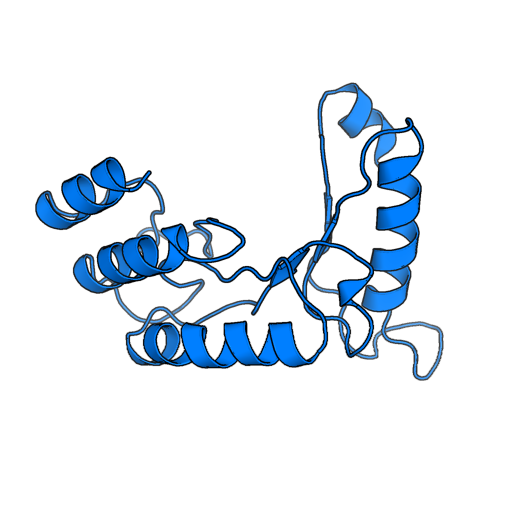A 1 84 ? -4.873 -10.180 -5.892 1.00 96.00 84 PHE A N 1
ATOM 698 C CA . PHE A 1 84 ? -4.935 -9.884 -4.463 1.00 96.00 84 PHE A CA 1
ATOM 699 C C . PHE A 1 84 ? -5.865 -8.695 -4.177 1.00 96.00 84 PHE A C 1
ATOM 701 O O . PHE A 1 84 ? -6.696 -8.760 -3.275 1.00 96.00 84 PHE A O 1
ATOM 708 N N . THR A 1 85 ? -5.805 -7.651 -5.003 1.00 95.62 85 THR A N 1
ATOM 709 C CA . THR A 1 85 ? -6.666 -6.466 -4.882 1.00 95.62 85 THR A CA 1
ATOM 710 C C . THR A 1 85 ? -8.140 -6.840 -5.046 1.00 95.62 85 THR A C 1
ATOM 712 O O . THR A 1 85 ? -8.956 -6.492 -4.196 1.00 95.62 85 THR A O 1
ATOM 715 N N . ALA A 1 86 ? -8.481 -7.635 -6.067 1.00 95.94 86 ALA A N 1
ATOM 716 C CA . ALA A 1 86 ? -9.844 -8.136 -6.255 1.00 95.94 86 ALA A CA 1
ATOM 717 C C . ALA A 1 86 ? -10.304 -9.029 -5.085 1.00 95.94 86 ALA A C 1
ATOM 719 O O . ALA A 1 86 ? -11.443 -8.936 -4.625 1.00 95.94 86 ALA A O 1
ATOM 720 N N . THR A 1 87 ? -9.405 -9.859 -4.552 1.00 95.88 87 THR A N 1
ATOM 721 C CA . THR A 1 87 ? -9.690 -10.716 -3.390 1.00 95.88 87 THR A CA 1
ATOM 722 C C . THR A 1 87 ? -9.960 -9.895 -2.127 1.00 95.88 87 THR A C 1
ATOM 724 O O . THR A 1 87 ? -10.874 -10.222 -1.372 1.00 95.88 87 THR A O 1
ATOM 727 N N . ALA A 1 88 ? -9.225 -8.802 -1.907 1.00 95.50 88 ALA A N 1
ATOM 728 C CA . ALA A 1 88 ? -9.479 -7.889 -0.796 1.00 95.50 88 ALA A CA 1
ATOM 729 C C . ALA A 1 88 ? -10.873 -7.243 -0.904 1.00 95.50 88 ALA A C 1
ATOM 731 O O . ALA A 1 88 ? -11.600 -7.155 0.092 1.00 95.50 88 ALA A O 1
ATOM 732 N N . SER A 1 89 ? -11.295 -6.870 -2.115 1.00 95.06 89 SER A N 1
ATOM 733 C CA . SER A 1 89 ? -12.649 -6.361 -2.355 1.00 95.06 89 SER A CA 1
ATOM 734 C C . SER A 1 89 ? -13.738 -7.394 -2.062 1.00 95.06 89 SER A C 1
ATOM 736 O O . SER A 1 89 ? -14.763 -7.033 -1.485 1.00 95.06 89 SER A O 1
ATOM 738 N N . ASN A 1 90 ? -13.498 -8.682 -2.330 1.00 95.75 90 ASN A N 1
ATOM 739 C CA . ASN A 1 90 ? -14.441 -9.754 -1.979 1.00 95.75 90 ASN A CA 1
ATOM 740 C C . ASN A 1 90 ? -14.679 -9.894 -0.462 1.00 95.75 90 ASN A C 1
ATOM 742 O O . ASN A 1 90 ? -15.711 -10.424 -0.058 1.00 95.75 90 ASN A O 1
ATOM 746 N N . VAL A 1 91 ? -13.766 -9.402 0.386 1.00 93.94 91 VAL A N 1
ATOM 747 C CA . VAL A 1 91 ? -13.930 -9.362 1.857 1.00 93.94 91 VAL A CA 1
ATOM 748 C C . VAL A 1 91 ? -14.265 -7.961 2.395 1.00 93.94 91 VAL A C 1
ATOM 750 O O . VAL A 1 91 ? -14.153 -7.698 3.598 1.00 93.94 91 VAL A O 1
ATOM 753 N N . GLY A 1 92 ? -14.712 -7.065 1.509 1.00 95.06 92 GLY A N 1
ATOM 754 C CA . GLY A 1 92 ? -15.294 -5.764 1.841 1.00 95.06 92 GLY A CA 1
ATOM 755 C C . GLY A 1 92 ? -14.344 -4.570 1.753 1.00 95.06 92 GLY A C 1
ATOM 756 O O . GLY A 1 92 ? -14.783 -3.447 1.996 1.00 95.06 92 GLY A O 1
ATOM 757 N N . TYR A 1 93 ? -13.065 -4.757 1.404 1.00 95.44 93 TYR A N 1
ATOM 758 C CA . TYR A 1 93 ? -12.156 -3.621 1.233 1.00 95.44 93 TYR A CA 1
ATOM 759 C C . TYR A 1 93 ? -12.443 -2.868 -0.067 1.00 95.44 93 TYR A C 1
ATOM 761 O O . TYR A 1 93 ? -12.113 -3.325 -1.161 1.00 95.44 93 TYR A O 1
ATOM 769 N N . GLY A 1 94 ? -13.005 -1.667 0.065 1.00 93.44 94 GLY A N 1
ATOM 770 C CA . GLY A 1 94 ? -13.089 -0.718 -1.045 1.00 93.44 94 GLY A CA 1
ATOM 771 C C . GLY A 1 94 ? -11.779 0.036 -1.288 1.00 93.44 94 GLY A C 1
ATOM 772 O O . GLY A 1 94 ? -11.496 0.413 -2.418 1.00 93.44 94 GLY A O 1
ATOM 773 N N . TRP A 1 95 ? -10.995 0.299 -0.235 1.00 95.25 95 TRP A N 1
ATOM 774 C CA . TRP A 1 95 ? -9.763 1.093 -0.311 1.00 95.25 95 TRP A CA 1
ATOM 775 C C . TRP A 1 95 ? -8.571 0.196 0.045 1.00 95.25 95 TRP A C 1
ATOM 777 O O . TRP A 1 95 ? -8.096 0.156 1.181 1.00 95.25 95 TRP A O 1
ATOM 787 N N . TRP A 1 96 ? -8.128 -0.585 -0.938 1.00 96.69 96 TRP A N 1
ATOM 788 C CA . TRP A 1 96 ? -6.971 -1.469 -0.819 1.00 96.69 96 TRP A CA 1
ATOM 789 C C . TRP A 1 96 ? -5.746 -0.856 -1.502 1.00 96.69 96 TRP A C 1
ATOM 791 O O . TRP A 1 96 ? -5.842 -0.332 -2.611 1.00 96.69 96 TRP A O 1
ATOM 801 N N . SER A 1 97 ? -4.597 -0.933 -0.838 1.00 96.81 97 SER A N 1
ATOM 802 C CA . SER A 1 97 ? -3.306 -0.443 -1.317 1.00 96.81 97 SER A CA 1
ATOM 803 C C . SER A 1 97 ? -2.307 -1.592 -1.473 1.00 96.81 97 SER A C 1
ATOM 805 O O . SER A 1 97 ? -2.413 -2.652 -0.857 1.00 96.81 97 SER A O 1
ATOM 807 N N . HIS A 1 98 ? -1.288 -1.350 -2.281 1.00 96.38 98 HIS A N 1
ATOM 808 C CA . HIS A 1 98 ? -0.088 -2.165 -2.407 1.00 96.38 98 HIS A CA 1
ATOM 809 C C . HIS A 1 98 ? 1.109 -1.227 -2.561 1.00 96.38 98 HIS A C 1
ATOM 811 O O . HIS A 1 98 ? 0.941 -0.033 -2.814 1.00 96.38 98 HIS A O 1
ATOM 817 N N . ASP A 1 99 ? 2.312 -1.742 -2.328 1.00 96.38 99 ASP A N 1
ATOM 818 C CA . ASP A 1 99 ? 3.543 -0.967 -2.487 1.00 96.38 99 ASP A CA 1
ATOM 819 C C . ASP A 1 99 ? 3.907 -0.874 -3.970 1.00 96.38 99 ASP A C 1
ATOM 821 O O . ASP A 1 99 ? 4.464 -1.810 -4.548 1.00 96.38 99 ASP A O 1
ATOM 825 N N . ILE A 1 100 ? 3.576 0.253 -4.606 1.00 96.62 100 ILE A N 1
ATOM 826 C CA . ILE A 1 100 ? 3.815 0.437 -6.040 1.00 96.62 100 ILE A CA 1
ATOM 827 C C . ILE A 1 100 ? 5.320 0.419 -6.331 1.00 96.62 100 ILE A C 1
ATOM 829 O O . ILE A 1 100 ? 6.116 1.137 -5.713 1.00 96.62 100 ILE A O 1
ATOM 833 N N . GLY A 1 101 ? 5.708 -0.428 -7.285 1.00 94.69 101 GLY A N 1
ATOM 834 C CA . GLY A 1 101 ? 7.102 -0.717 -7.627 1.00 94.69 101 GLY A CA 1
ATOM 835 C C . GLY A 1 101 ? 7.788 -1.712 -6.684 1.00 94.69 101 GLY A C 1
ATOM 836 O O . GLY A 1 101 ? 9.002 -1.862 -6.765 1.00 94.69 101 GLY A O 1
ATOM 837 N N . GLY A 1 102 ? 7.046 -2.361 -5.781 1.00 95.25 102 GLY A N 1
ATOM 838 C CA . GLY A 1 102 ? 7.556 -3.350 -4.832 1.00 95.25 102 GLY A CA 1
ATOM 839 C C . GLY A 1 102 ? 8.204 -2.747 -3.578 1.00 95.25 102 GLY A C 1
ATOM 840 O O . GLY A 1 102 ? 8.654 -1.595 -3.579 1.00 95.25 102 GLY A O 1
ATOM 841 N N . HIS A 1 103 ? 8.252 -3.538 -2.500 1.00 95.12 103 HIS A N 1
ATOM 842 C CA . HIS A 1 103 ? 8.714 -3.095 -1.181 1.00 95.12 103 HIS A CA 1
ATOM 843 C C . HIS A 1 103 ? 10.194 -3.396 -0.910 1.00 95.12 103 HIS A C 1
ATOM 845 O O . HIS A 1 103 ? 10.965 -2.498 -0.563 1.00 95.12 103 HIS A O 1
ATOM 851 N N . MET A 1 104 ? 10.592 -4.665 -1.031 1.00 94.69 104 MET A N 1
ATOM 852 C CA . MET A 1 104 ? 11.903 -5.167 -0.597 1.00 94.69 104 MET A CA 1
ATOM 853 C C . MET A 1 104 ? 12.451 -6.256 -1.515 1.00 94.69 104 MET A C 1
ATOM 855 O O . MET A 1 104 ? 11.719 -6.838 -2.309 1.00 94.69 104 MET A O 1
ATOM 859 N N . HIS A 1 105 ? 13.742 -6.568 -1.355 1.00 94.50 105 HIS A N 1
ATOM 860 C CA . HIS A 1 105 ? 14.452 -7.598 -2.123 1.00 94.50 105 HIS A CA 1
ATOM 861 C C . HIS A 1 105 ? 14.259 -7.451 -3.646 1.00 94.50 105 HIS A C 1
ATOM 863 O O . HIS A 1 105 ? 13.861 -6.393 -4.128 1.00 94.50 105 HIS A O 1
ATOM 869 N N . GLY A 1 106 ? 14.585 -8.494 -4.412 1.00 93.62 106 GLY A N 1
ATOM 870 C CA . GLY A 1 106 ? 14.416 -8.493 -5.862 1.00 93.62 106 GLY A CA 1
ATOM 871 C C . GLY A 1 106 ? 15.536 -7.767 -6.604 1.00 93.62 106 GLY A C 1
ATOM 872 O O . GLY A 1 106 ? 16.701 -7.837 -6.207 1.00 93.62 106 GLY A O 1
ATOM 873 N N . TYR A 1 107 ? 15.184 -7.116 -7.711 1.00 93.06 107 TYR A N 1
ATOM 874 C CA . TYR A 1 107 ? 16.126 -6.466 -8.623 1.00 93.06 107 TYR A CA 1
ATOM 875 C C . TYR A 1 107 ? 15.593 -5.122 -9.119 1.00 93.06 107 TYR A C 1
ATOM 877 O O . TYR A 1 107 ? 14.388 -4.881 -9.146 1.00 93.06 107 TYR A O 1
ATOM 885 N N . LYS A 1 108 ? 16.515 -4.246 -9.533 1.00 92.19 108 LYS A N 1
ATOM 886 C CA . LYS A 1 108 ? 16.162 -2.980 -10.174 1.00 92.19 108 LYS A CA 1
ATOM 887 C C . LYS A 1 108 ? 15.715 -3.237 -11.612 1.00 92.19 108 LYS A C 1
ATOM 889 O O . LYS A 1 108 ? 16.488 -3.772 -12.404 1.00 92.19 108 LYS A O 1
ATOM 894 N N . ASP A 1 109 ? 14.504 -2.805 -11.934 1.00 94.69 109 ASP A N 1
ATOM 895 C CA . ASP A 1 109 ? 13.930 -2.830 -13.277 1.00 94.69 109 ASP A CA 1
ATOM 896 C C . ASP A 1 109 ? 13.007 -1.612 -13.437 1.00 94.69 109 ASP A C 1
ATOM 898 O O . ASP A 1 109 ? 11.973 -1.488 -12.774 1.00 94.69 109 ASP A O 1
ATOM 902 N N . ASP A 1 110 ? 13.421 -0.678 -14.291 1.00 95.50 110 ASP A N 1
ATOM 903 C CA . ASP A 1 110 ? 12.703 0.574 -14.517 1.00 95.50 110 ASP A CA 1
ATOM 904 C C . ASP A 1 110 ? 11.378 0.344 -15.268 1.00 95.50 110 ASP A C 1
ATOM 906 O O . ASP A 1 110 ? 10.406 1.068 -15.037 1.00 95.50 110 ASP A O 1
ATOM 910 N N . GLU A 1 111 ? 11.299 -0.676 -16.135 1.00 97.06 111 GLU A N 1
ATOM 911 C CA . GLU A 1 111 ? 10.050 -1.021 -16.819 1.00 97.06 111 GLU A CA 1
ATOM 912 C C . GLU A 1 111 ? 9.048 -1.606 -15.823 1.00 97.06 111 GLU A C 1
ATOM 914 O O . GLU A 1 111 ? 7.885 -1.193 -15.818 1.00 97.06 111 GLU A O 1
ATOM 919 N N . LEU A 1 112 ? 9.497 -2.501 -14.938 1.00 97.19 112 LEU A N 1
ATOM 920 C CA . LEU A 1 112 ? 8.665 -3.046 -13.863 1.00 97.19 112 LEU A CA 1
ATOM 921 C C . LEU A 1 112 ? 8.045 -1.923 -13.021 1.00 97.19 112 LEU A C 1
ATOM 923 O O . LEU A 1 112 ? 6.833 -1.924 -12.793 1.00 97.19 112 LEU A O 1
ATOM 927 N N . ALA A 1 113 ? 8.852 -0.948 -12.589 1.00 95.75 113 ALA A N 1
ATOM 928 C CA . ALA A 1 113 ? 8.373 0.192 -11.808 1.00 95.75 113 ALA A CA 1
ATOM 929 C C . ALA A 1 113 ? 7.336 1.024 -12.583 1.00 95.75 113 ALA A C 1
ATOM 931 O O . ALA A 1 113 ? 6.254 1.301 -12.059 1.00 95.75 113 ALA A O 1
ATOM 932 N N . ALA A 1 114 ? 7.616 1.350 -13.849 1.00 96.81 114 ALA A N 1
ATOM 933 C CA . ALA A 1 114 ? 6.700 2.101 -14.704 1.00 96.81 114 ALA A CA 1
ATOM 934 C C . ALA A 1 114 ? 5.368 1.362 -14.931 1.00 96.81 114 ALA A C 1
ATOM 936 O O . ALA A 1 114 ? 4.299 1.967 -14.826 1.00 96.81 114 ALA A O 1
ATOM 937 N N . ARG A 1 115 ? 5.396 0.044 -15.183 1.00 98.00 115 ARG A N 1
ATOM 938 C CA . ARG A 1 115 ? 4.175 -0.773 -15.322 1.00 98.00 115 ARG A CA 1
ATOM 939 C C . ARG A 1 115 ? 3.387 -0.861 -14.025 1.00 98.00 115 ARG A C 1
ATOM 941 O O . ARG A 1 115 ? 2.157 -0.832 -14.054 1.00 98.00 115 ARG A O 1
ATOM 948 N N . TRP A 1 116 ? 4.071 -0.935 -12.888 1.00 97.56 116 TRP A N 1
ATOM 949 C CA . TRP A 1 116 ? 3.400 -0.938 -11.594 1.00 97.56 116 TRP A CA 1
ATOM 950 C C . TRP A 1 116 ? 2.704 0.398 -11.323 1.00 97.56 116 TRP A C 1
ATOM 952 O O . TRP A 1 116 ? 1.582 0.394 -10.826 1.00 97.56 116 TRP A O 1
ATOM 962 N N . VAL A 1 117 ? 3.310 1.532 -11.691 1.00 97.44 117 VAL A N 1
ATOM 963 C CA . VAL A 1 117 ? 2.669 2.859 -11.593 1.00 97.44 117 VAL A CA 1
ATOM 964 C C . VAL A 1 117 ? 1.446 2.953 -12.499 1.00 97.44 117 VAL A C 1
ATOM 966 O O . VAL A 1 117 ? 0.387 3.370 -12.035 1.00 97.44 117 VAL A O 1
ATOM 969 N N . GLN A 1 118 ? 1.550 2.484 -13.748 1.00 97.44 118 GLN A N 1
ATOM 970 C CA . GLN A 1 118 ? 0.408 2.418 -14.667 1.00 97.44 118 GLN A CA 1
ATOM 971 C C . GLN A 1 118 ? -0.765 1.644 -14.058 1.00 97.44 118 GLN A C 1
ATOM 973 O O . GLN A 1 118 ? -1.898 2.105 -14.116 1.00 97.44 118 GLN A O 1
ATOM 978 N N . PHE A 1 119 ? -0.506 0.493 -13.432 1.00 97.38 119 PHE A N 1
ATOM 979 C CA . PHE A 1 119 ? -1.536 -0.250 -12.702 1.00 97.38 119 PHE A CA 1
ATOM 980 C C . PHE A 1 119 ? -2.023 0.491 -11.441 1.00 97.38 119 PHE A C 1
ATOM 982 O O . PHE A 1 119 ? -3.217 0.511 -11.138 1.00 97.38 119 PHE A O 1
ATOM 989 N N . GLY A 1 120 ? -1.104 1.116 -10.708 1.00 96.75 120 GLY A N 1
ATOM 990 C CA . GLY A 1 120 ? -1.362 1.832 -9.464 1.00 96.75 120 GLY A CA 1
ATOM 991 C C . GLY A 1 120 ? -2.317 3.016 -9.611 1.00 96.75 120 GLY A C 1
ATOM 992 O O . GLY A 1 120 ? -3.158 3.204 -8.739 1.00 96.75 120 GLY A O 1
ATOM 993 N N . VAL A 1 121 ? -2.258 3.756 -10.724 1.00 96.69 121 VAL A N 1
ATOM 994 C CA . VAL A 1 121 ? -3.198 4.860 -11.018 1.00 96.69 121 VAL A CA 1
ATOM 995 C C . VAL A 1 121 ? -4.651 4.393 -11.097 1.00 96.69 121 VAL A C 1
ATOM 997 O O . VAL A 1 121 ? -5.563 5.144 -10.764 1.00 96.69 121 VAL A O 1
ATOM 1000 N N . PHE A 1 122 ? -4.875 3.142 -11.499 1.00 95.88 122 PHE A N 1
ATOM 1001 C CA . PHE A 1 122 ? -6.207 2.537 -11.556 1.00 95.88 122 PHE A CA 1
ATOM 1002 C C . PHE A 1 122 ? -6.531 1.696 -10.312 1.00 95.88 122 PHE A C 1
ATOM 1004 O O . PHE A 1 122 ? -7.551 1.007 -10.278 1.00 95.88 122 PHE A O 1
ATOM 1011 N N . SER A 1 123 ? -5.675 1.733 -9.286 1.00 96.19 123 SER A N 1
ATOM 1012 C CA . SER A 1 123 ? -5.923 1.112 -7.983 1.00 96.19 123 SER A CA 1
ATOM 1013 C C . SER A 1 123 ? -6.586 2.114 -7.023 1.00 96.19 123 SER A C 1
ATOM 1015 O O . SER A 1 123 ? -6.405 3.319 -7.184 1.00 96.19 123 SER A O 1
ATOM 1017 N N . PRO A 1 124 ? -7.316 1.662 -5.982 1.00 95.44 124 PRO A N 1
ATOM 1018 C CA . PRO A 1 124 ? -7.996 2.568 -5.049 1.00 95.44 124 PRO A CA 1
ATOM 1019 C C . PRO A 1 124 ? -7.071 3.555 -4.326 1.00 95.44 124 PRO A C 1
ATOM 1021 O O . PRO A 1 124 ? -7.515 4.627 -3.924 1.00 95.44 124 PRO A O 1
ATOM 1024 N N . ILE A 1 125 ? -5.804 3.177 -4.127 1.00 96.50 125 ILE A N 1
ATOM 1025 C CA . ILE A 1 125 ? -4.792 3.976 -3.434 1.00 96.50 125 ILE A CA 1
ATOM 1026 C C . ILE A 1 125 ? -3.497 3.966 -4.249 1.00 96.50 125 ILE A C 1
ATOM 1028 O O . ILE A 1 125 ? -2.827 2.935 -4.345 1.00 96.50 125 ILE A O 1
ATOM 1032 N N . LEU A 1 126 ? -3.112 5.132 -4.768 1.00 95.69 126 LEU A N 1
ATOM 1033 C CA . LEU A 1 126 ? -1.825 5.354 -5.423 1.00 95.69 126 LEU A CA 1
ATOM 1034 C C . LEU A 1 126 ? -0.762 5.683 -4.363 1.00 95.69 126 LEU A C 1
ATOM 1036 O O . LEU A 1 126 ? -0.652 6.821 -3.915 1.00 95.69 126 LEU A O 1
ATOM 1040 N N . ARG A 1 127 ? 0.011 4.680 -3.932 1.00 95.38 127 ARG A N 1
ATOM 1041 C CA . ARG A 1 127 ? 1.081 4.850 -2.938 1.00 95.38 127 ARG A CA 1
ATOM 1042 C C . ARG A 1 127 ? 2.370 4.173 -3.384 1.00 95.38 127 ARG A C 1
ATOM 1044 O O . ARG A 1 127 ? 2.469 2.948 -3.432 1.00 95.38 127 ARG A O 1
ATOM 1051 N N . LEU A 1 128 ? 3.379 4.990 -3.659 1.00 94.81 128 LEU A N 1
ATOM 1052 C CA . LEU A 1 128 ? 4.734 4.530 -3.914 1.00 94.81 128 LEU A CA 1
ATOM 1053 C C . LEU A 1 128 ? 5.464 4.397 -2.574 1.00 94.81 128 LEU A C 1
ATOM 1055 O O . LEU A 1 128 ? 5.601 5.367 -1.833 1.00 94.81 128 LEU A O 1
ATOM 1059 N N . HIS A 1 129 ? 5.900 3.185 -2.242 1.00 95.19 129 HIS A N 1
ATOM 1060 C CA . HIS A 1 129 ? 6.545 2.895 -0.964 1.00 95.19 129 HIS A CA 1
ATOM 1061 C C . HIS A 1 129 ? 7.488 1.698 -1.079 1.00 95.19 129 HIS A C 1
ATOM 1063 O O . HIS A 1 129 ? 7.283 0.819 -1.915 1.00 95.19 129 HIS A O 1
ATOM 1069 N N . SER A 1 130 ? 8.541 1.693 -0.268 1.00 93.94 130 SER A N 1
ATOM 1070 C CA . SER A 1 130 ? 9.500 0.597 -0.157 1.00 93.94 130 SER A CA 1
ATOM 1071 C C . SER A 1 130 ? 10.361 0.739 1.087 1.00 93.94 130 SER A C 1
ATOM 1073 O O . SER A 1 130 ? 10.450 1.812 1.687 1.00 93.94 130 SER A O 1
ATOM 1075 N N . THR A 1 131 ? 11.096 -0.327 1.396 1.00 92.44 131 THR A N 1
ATOM 1076 C CA . THR A 1 131 ? 12.291 -0.228 2.231 1.00 92.44 131 THR A CA 1
ATOM 1077 C C . THR A 1 131 ? 13.263 0.794 1.632 1.00 92.44 131 THR A C 1
ATOM 1079 O O . THR A 1 131 ? 13.479 0.831 0.416 1.00 92.44 131 THR A O 1
ATOM 1082 N N . ALA A 1 132 ? 13.879 1.603 2.493 1.00 87.69 132 ALA A N 1
ATOM 1083 C CA . ALA A 1 132 ? 14.904 2.556 2.095 1.00 87.69 132 ALA A CA 1
ATOM 1084 C C . ALA A 1 132 ? 16.168 1.818 1.624 1.00 87.69 132 ALA A C 1
ATOM 1086 O O . ALA A 1 132 ? 16.910 1.250 2.424 1.00 87.69 132 ALA A O 1
ATOM 1087 N N . ASN A 1 133 ? 16.421 1.824 0.316 1.00 83.62 133 ASN A N 1
ATOM 1088 C CA . ASN A 1 133 ? 17.684 1.381 -0.264 1.00 83.62 133 ASN A CA 1
ATOM 1089 C C . ASN A 1 133 ? 17.980 2.158 -1.559 1.00 83.62 133 ASN A C 1
ATOM 1091 O O . ASN A 1 133 ? 17.103 2.813 -2.119 1.00 83.62 133 ASN A O 1
ATOM 1095 N N . SER A 1 134 ? 19.220 2.083 -2.043 1.00 80.75 134 SER A N 1
ATOM 1096 C CA . SER A 1 134 ? 19.693 2.851 -3.205 1.00 80.75 134 SER A CA 1
ATOM 1097 C C . SER A 1 134 ? 19.044 2.473 -4.541 1.00 80.75 134 SER A C 1
ATOM 1099 O O . SER A 1 134 ? 19.204 3.203 -5.518 1.00 80.75 134 SER A O 1
ATOM 1101 N N . PHE A 1 135 ? 18.361 1.331 -4.612 1.00 80.69 135 PHE A N 1
ATOM 1102 C CA . PHE A 1 135 ? 17.778 0.793 -5.841 1.00 80.69 135 PHE A CA 1
ATOM 1103 C C . PHE A 1 135 ? 16.251 0.945 -5.901 1.00 80.69 135 PHE A C 1
ATOM 1105 O O . PHE A 1 135 ? 15.696 0.929 -6.996 1.00 80.69 135 PHE A O 1
ATOM 1112 N N . ASN A 1 136 ? 15.596 1.180 -4.761 1.00 82.44 136 ASN A N 1
ATOM 1113 C CA . ASN A 1 136 ? 14.147 1.303 -4.615 1.00 82.44 136 ASN A CA 1
ATOM 1114 C C . ASN A 1 136 ? 13.730 2.769 -4.427 1.00 82.44 136 ASN A C 1
ATOM 1116 O O . ASN A 1 136 ? 13.056 3.117 -3.459 1.00 82.44 136 ASN A O 1
ATOM 1120 N N . SER A 1 137 ? 14.143 3.639 -5.351 1.00 85.38 137 SER A N 1
ATOM 1121 C CA . SER A 1 137 ? 13.625 5.012 -5.386 1.00 85.38 137 SER A CA 1
ATOM 1122 C C . SER A 1 137 ? 12.143 5.013 -5.742 1.00 85.38 137 SER A C 1
ATOM 1124 O O . SER A 1 137 ? 11.650 4.096 -6.399 1.00 85.38 137 SER A O 1
ATOM 1126 N N . LYS A 1 138 ? 11.435 6.063 -5.333 1.00 89.62 138 LYS A N 1
ATOM 1127 C CA . LYS A 1 138 ? 10.018 6.270 -5.670 1.00 89.62 138 LYS A CA 1
ATOM 1128 C C . LYS A 1 138 ? 9.786 7.565 -6.442 1.00 89.62 138 LYS A C 1
ATOM 1130 O O . LYS A 1 138 ? 8.698 7.804 -6.947 1.00 89.62 138 LYS A O 1
ATOM 1135 N N . GLU A 1 139 ? 10.830 8.364 -6.586 1.00 91.12 139 GLU A N 1
ATOM 1136 C CA . GLU A 1 139 ? 10.848 9.599 -7.342 1.00 91.12 139 GLU A CA 1
ATOM 1137 C C . GLU A 1 139 ? 11.088 9.315 -8.838 1.00 91.12 139 GLU A C 1
ATOM 1139 O O . GLU A 1 139 ? 12.079 8.656 -9.167 1.00 91.12 139 GLU A O 1
ATOM 1144 N N . PRO A 1 140 ? 10.241 9.823 -9.756 1.00 92.88 140 PRO A N 1
ATOM 1145 C CA . PRO A 1 140 ? 10.344 9.548 -11.195 1.00 92.88 140 PRO A CA 1
ATOM 1146 C C . PRO A 1 140 ? 11.735 9.800 -11.797 1.00 92.88 140 PRO A C 1
ATOM 1148 O O . PRO A 1 140 ? 12.255 8.970 -12.541 1.00 92.88 140 PRO A O 1
ATOM 1151 N N . TRP A 1 141 ? 12.397 10.893 -11.404 1.00 92.50 141 TRP A N 1
ATOM 1152 C CA . TRP A 1 141 ? 13.700 11.313 -11.943 1.00 92.50 141 TRP A CA 1
ATOM 1153 C C . TRP A 1 141 ? 14.881 10.404 -11.565 1.00 92.50 141 TRP A C 1
ATOM 1155 O O . TRP A 1 141 ? 16.015 10.644 -11.980 1.00 92.50 141 TRP A O 1
ATOM 1165 N N . ARG A 1 142 ? 14.654 9.371 -10.749 1.00 92.06 142 ARG A N 1
ATOM 1166 C CA . ARG A 1 142 ? 15.663 8.359 -10.389 1.00 92.06 142 ARG A CA 1
ATOM 1167 C C . ARG A 1 142 ? 15.651 7.145 -11.325 1.00 92.06 142 ARG A C 1
ATOM 1169 O O . ARG A 1 142 ? 16.533 6.285 -11.214 1.00 92.06 142 ARG A O 1
ATOM 1176 N N . PHE A 1 143 ? 14.680 7.088 -12.233 1.00 92.62 143 PHE A N 1
ATOM 1177 C CA . PHE A 1 143 ? 14.534 6.066 -13.264 1.00 92.62 143 PHE A CA 1
ATOM 1178 C C . PHE A 1 143 ? 15.052 6.569 -14.618 1.00 92.62 143 PHE A C 1
ATOM 1180 O O . PHE A 1 143 ? 15.237 7.767 -14.833 1.00 92.62 143 PHE A O 1
ATOM 1187 N N . GLY A 1 144 ? 15.300 5.648 -15.550 1.00 94.62 144 GLY A N 1
ATOM 1188 C CA . GLY A 1 144 ? 15.671 5.975 -16.922 1.00 94.62 144 GLY A CA 1
ATOM 1189 C C . GLY A 1 144 ? 14.601 6.825 -17.630 1.00 94.62 144 GLY A C 1
ATOM 1190 O O . GLY A 1 144 ? 13.425 6.763 -17.262 1.00 94.62 144 GLY A O 1
ATOM 1191 N N . PRO A 1 145 ? 14.964 7.589 -18.682 1.00 96.75 145 PRO A N 1
ATOM 1192 C CA . PRO A 1 145 ? 14.095 8.619 -19.265 1.00 96.75 145 PRO A CA 1
ATOM 1193 C C . PRO A 1 145 ? 12.702 8.130 -19.679 1.00 96.75 145 PRO A C 1
ATOM 1195 O O . PRO A 1 145 ? 11.719 8.835 -19.480 1.00 96.75 145 PRO A O 1
ATOM 1198 N N . ALA A 1 146 ? 12.604 6.911 -20.219 1.00 96.50 146 ALA A N 1
ATOM 1199 C CA . ALA A 1 146 ? 11.327 6.329 -20.626 1.00 96.50 146 ALA A CA 1
ATOM 1200 C C . ALA A 1 146 ? 10.401 6.055 -19.428 1.00 96.50 146 ALA A C 1
ATOM 1202 O O . ALA A 1 146 ? 9.225 6.404 -19.469 1.00 96.50 146 ALA A O 1
ATOM 1203 N N . ALA A 1 147 ? 10.930 5.465 -18.352 1.00 95.94 147 ALA A N 1
ATOM 1204 C CA . ALA A 1 147 ? 10.165 5.188 -17.140 1.00 95.94 147 ALA A CA 1
ATOM 1205 C C . ALA A 1 147 ? 9.802 6.479 -16.396 1.00 95.94 147 ALA A C 1
ATOM 1207 O O . ALA A 1 147 ? 8.654 6.628 -15.990 1.00 95.94 147 ALA A O 1
ATOM 1208 N N . CYS A 1 148 ? 10.734 7.435 -16.301 1.00 96.56 148 CYS A N 1
ATOM 1209 C CA . CYS A 1 148 ? 10.479 8.764 -15.740 1.00 96.56 148 CYS A CA 1
ATOM 1210 C C . CYS A 1 148 ? 9.306 9.450 -16.453 1.00 96.56 148 CYS A C 1
ATOM 1212 O O . CYS A 1 148 ? 8.327 9.812 -15.808 1.00 96.56 148 CYS A O 1
ATOM 1214 N N . ALA A 1 149 ? 9.352 9.527 -17.788 1.00 97.19 149 ALA A N 1
ATOM 1215 C CA . ALA A 1 149 ? 8.287 10.133 -18.582 1.00 97.19 149 ALA A CA 1
ATOM 1216 C C . ALA A 1 149 ? 6.944 9.408 -18.409 1.00 97.19 149 ALA A C 1
ATOM 1218 O O . ALA A 1 149 ? 5.898 10.045 -18.353 1.00 97.19 149 ALA A O 1
ATOM 1219 N N . VAL A 1 150 ? 6.939 8.073 -18.316 1.00 95.44 150 VAL A N 1
ATOM 1220 C CA . VAL A 1 150 ? 5.709 7.330 -18.005 1.00 95.44 150 VAL A CA 1
ATOM 1221 C C . VAL A 1 150 ? 5.189 7.728 -16.627 1.00 95.44 150 VAL A C 1
ATOM 1223 O O . VAL A 1 150 ? 4.023 8.083 -16.514 1.00 95.44 150 VAL A O 1
ATOM 1226 N N . MET A 1 151 ? 6.029 7.707 -15.594 1.00 95.00 151 MET A N 1
ATOM 1227 C CA . MET A 1 151 ? 5.610 8.029 -14.231 1.00 95.00 151 MET A CA 1
ATOM 1228 C C . MET A 1 151 ? 5.069 9.461 -14.114 1.00 95.00 151 MET A C 1
ATOM 1230 O O . MET A 1 151 ? 4.025 9.635 -13.505 1.00 95.00 151 MET A O 1
ATOM 1234 N N . GLU A 1 152 ? 5.700 10.451 -14.749 1.00 94.69 152 GLU A N 1
ATOM 1235 C CA . GLU A 1 152 ? 5.231 11.851 -14.782 1.00 94.69 152 GLU A CA 1
ATOM 1236 C C . GLU A 1 152 ? 3.934 12.048 -15.581 1.00 94.69 152 GLU A C 1
ATOM 1238 O O . GLU A 1 152 ? 3.159 12.952 -15.303 1.00 94.69 152 GLU A O 1
ATOM 1243 N N . ASN A 1 153 ? 3.664 11.210 -16.585 1.00 95.19 153 ASN A N 1
ATOM 1244 C CA . ASN A 1 153 ? 2.397 11.285 -17.318 1.00 95.19 153 ASN A CA 1
ATOM 1245 C C . ASN A 1 153 ? 1.208 10.750 -16.503 1.00 95.19 153 ASN A C 1
ATOM 1247 O O . ASN A 1 153 ? 0.060 11.058 -16.823 1.00 95.19 153 ASN A O 1
ATOM 1251 N N . PHE A 1 154 ? 1.470 9.911 -15.499 1.00 89.00 154 PHE A N 1
ATOM 1252 C CA . PHE A 1 154 ? 0.450 9.275 -14.665 1.00 89.00 154 PHE A CA 1
ATOM 1253 C C . PHE A 1 154 ? 0.362 9.872 -13.245 1.00 89.00 154 PHE A C 1
ATOM 1255 O O . PHE A 1 154 ? -0.669 9.679 -12.600 1.00 89.00 154 PHE A O 1
ATOM 1262 N N . CYS A 1 155 ? 1.389 10.588 -12.771 1.00 75.94 155 CYS A N 1
ATOM 1263 C CA . CYS A 1 155 ? 1.487 11.177 -11.429 1.00 75.94 155 CYS A CA 1
ATOM 1264 C C . CYS A 1 155 ? 1.667 12.697 -11.469 1.00 75.94 155 CYS A C 1
ATOM 1266 O O . CYS A 1 155 ? 2.506 13.166 -12.265 1.00 75.94 155 CYS A O 1
#

Foldseek 3Di:
DCVVVVVVPDLEEEDEDQADQPDPDGPDRVQLVVLVVRQVVSCPVVDNGAYAYEDRDQPSVVHAEYEPPAFAQDPVSLVCVVVVLVVVVVSPHPHYDYAQNGADHDDADLVSNLVSQVVLLVHNDNHHYYPDDPRRDRQLVSGDPVSSVSNVVSD

Sequence (155 aa):
MHHPLEDEGVDFWWIDWQQGSVCRIPGLDPLWMLNHYHYLDSGRRGRRPVVFSRYAGVGSHRYPVGFSGDTVVSWESLRFQPYFTATASNVGYGWWSHDIGGHMHGYKDDELAARWVQFGVFSPILRLHSTANSFNSKEPWRFGPAACAVMENFC

pLDDT: mean 93.02, std 4.71, range [68.12, 98.5]

Secondary structure (DSSP, 8-state):
--HHHHHTT---EEE-S--SS-SSSTT--HHHHHHHHHHHHHTTTSSPP-EEEE--STTGGGSSEEE----BSSHHHHHHHHHHHHHHHHTT-SEEE--BT-SBSS---HHHHHHHHHHHHTSS---B---S-TT---SGGGS-HHHHHHHHHH-